Protein AF-A0A833DXL2-F1 (afdb_monomer_lite)

Secondary structure (DSSP, 8-state):
----HHHHHHHHHHHHHTS-EEEEEEEEETTTTEEEEEEEETTEEEEEEEE-GGGTT--SHHHHHHHHHHHHHH-HHHHHHHHHHHH-

Structure (mmCIF, N/CA/C/O backbone):
data_AF-A0A833DXL2-F1
#
_entry.id   AF-A0A833DXL2-F1
#
loop_
_atom_site.group_PDB
_atom_site.id
_atom_site.type_symbol
_atom_site.label_atom_id
_atom_site.label_alt_id
_atom_site.label_comp_id
_atom_site.label_asym_id
_atom_site.label_entity_id
_atom_site.label_seq_id
_atom_site.pdbx_PDB_ins_code
_atom_site.Cartn_x
_atom_site.Cartn_y
_atom_site.Cartn_z
_atom_site.occupancy
_atom_site.B_iso_or_equiv
_atom_site.auth_seq_id
_atom_site.auth_comp_id
_atom_site.auth_asym_id
_atom_site.auth_atom_id
_atom_site.pdbx_PDB_model_num
ATOM 1 N N . MET A 1 1 ? 3.177 18.977 -9.330 1.00 47.00 1 MET A N 1
ATOM 2 C CA . MET A 1 1 ? 3.241 18.816 -7.865 1.00 47.00 1 MET A CA 1
ATOM 3 C C . MET A 1 1 ? 3.700 17.396 -7.584 1.00 47.00 1 MET A C 1
ATOM 5 O O . MET A 1 1 ? 3.258 16.516 -8.322 1.00 47.00 1 MET A O 1
ATOM 9 N N . PRO A 1 2 ? 4.639 17.178 -6.649 1.00 68.00 2 PRO A N 1
ATOM 10 C CA . PRO A 1 2 ? 4.985 15.830 -6.206 1.00 68.00 2 PRO A CA 1
ATOM 11 C C . PRO A 1 2 ? 3.732 15.155 -5.635 1.00 68.00 2 PRO A C 1
ATOM 13 O O . PRO A 1 2 ? 2.893 15.823 -5.035 1.00 68.00 2 PRO A O 1
ATOM 16 N N . VAL A 1 3 ? 3.574 13.865 -5.911 1.00 76.44 3 VAL A N 1
ATOM 17 C CA . VAL A 1 3 ? 2.478 13.060 -5.364 1.00 76.44 3 VAL A CA 1
ATOM 18 C C . VAL A 1 3 ? 2.831 12.745 -3.918 1.00 76.44 3 VAL A C 1
ATOM 20 O O . VAL A 1 3 ? 3.882 12.155 -3.671 1.00 76.44 3 VAL A O 1
ATOM 23 N N . ASP A 1 4 ? 1.970 13.139 -2.985 1.00 89.56 4 ASP A N 1
ATOM 24 C CA . ASP A 1 4 ? 2.094 12.749 -1.584 1.00 89.56 4 ASP A CA 1
ATOM 25 C C . ASP A 1 4 ? 1.341 11.433 -1.370 1.00 89.56 4 ASP A C 1
ATOM 27 O O . ASP A 1 4 ? 0.142 11.402 -1.088 1.00 89.56 4 ASP A O 1
ATOM 31 N N . LEU A 1 5 ? 2.053 10.325 -1.582 1.00 91.81 5 LEU A N 1
ATOM 32 C CA . LEU A 1 5 ? 1.462 8.993 -1.490 1.00 91.81 5 LEU A CA 1
ATOM 33 C C . LEU A 1 5 ? 1.020 8.652 -0.065 1.00 91.81 5 LEU A C 1
ATOM 35 O O . LEU A 1 5 ? 0.032 7.944 0.103 1.00 91.81 5 LEU A O 1
ATOM 39 N N . ALA A 1 6 ? 1.727 9.157 0.949 1.00 94.12 6 ALA A N 1
ATOM 40 C CA . ALA A 1 6 ? 1.363 8.941 2.344 1.00 94.12 6 ALA A CA 1
ATOM 41 C C . ALA A 1 6 ? 0.002 9.575 2.642 1.00 94.12 6 ALA A C 1
ATOM 43 O O . ALA A 1 6 ? -0.880 8.910 3.186 1.00 94.12 6 ALA A O 1
ATOM 44 N N . PHE A 1 7 ? -0.194 10.825 2.217 1.00 93.62 7 PHE A N 1
ATOM 45 C CA . PHE A 1 7 ? -1.470 11.514 2.370 1.00 93.62 7 PHE A CA 1
ATOM 46 C C . PHE A 1 7 ? -2.602 10.819 1.600 1.00 93.62 7 PHE A C 1
ATOM 48 O O . PHE A 1 7 ? -3.664 10.561 2.166 1.00 93.62 7 PHE A O 1
ATOM 55 N N . GLU A 1 8 ? -2.381 10.472 0.327 1.00 94.06 8 GLU A N 1
ATOM 56 C CA . GLU A 1 8 ? -3.403 9.812 -0.498 1.00 94.06 8 GLU A CA 1
ATOM 57 C C . GLU A 1 8 ? -3.827 8.452 0.071 1.00 94.06 8 GLU A C 1
ATOM 59 O O . GLU A 1 8 ? -5.023 8.174 0.187 1.00 94.06 8 GLU A O 1
ATOM 64 N N . LEU A 1 9 ? -2.863 7.609 0.453 1.00 94.56 9 LEU A N 1
ATOM 65 C CA . LEU A 1 9 ? -3.153 6.312 1.061 1.00 94.56 9 LEU A CA 1
ATOM 66 C C . LEU A 1 9 ? -3.860 6.483 2.405 1.00 94.56 9 LEU A C 1
ATOM 68 O O . LEU A 1 9 ? -4.841 5.788 2.649 1.00 94.56 9 LEU A O 1
ATOM 72 N N . GLY A 1 10 ? -3.407 7.415 3.249 1.00 95.12 10 GLY A N 1
ATOM 73 C CA . GLY A 1 10 ? -4.046 7.708 4.532 1.00 95.12 10 GLY A CA 1
ATOM 74 C C . GLY A 1 10 ? -5.511 8.108 4.365 1.00 95.12 10 GLY A C 1
ATOM 75 O O . GLY A 1 10 ? -6.379 7.559 5.042 1.00 95.12 10 GLY A O 1
ATOM 76 N N . TYR A 1 11 ? -5.811 8.980 3.400 1.00 94.81 11 TYR A N 1
ATOM 77 C CA . TYR A 1 11 ? -7.180 9.393 3.091 1.00 94.81 11 TYR A CA 1
ATOM 78 C C . TYR A 1 11 ? -8.054 8.221 2.615 1.00 94.81 11 TYR A C 1
ATOM 80 O O . TYR A 1 11 ? -9.113 7.970 3.189 1.00 94.81 11 TYR A O 1
ATOM 88 N N . LEU A 1 12 ? -7.596 7.468 1.607 1.00 94.81 12 LEU A N 1
ATOM 89 C CA . LEU A 1 12 ? -8.354 6.345 1.038 1.00 94.81 12 LEU A CA 1
ATOM 90 C C . LEU A 1 12 ? -8.578 5.218 2.054 1.00 94.81 12 LEU A C 1
ATOM 92 O O . LEU A 1 12 ? -9.654 4.624 2.109 1.00 94.81 12 LEU A O 1
ATOM 96 N N . LEU A 1 13 ? -7.559 4.910 2.857 1.00 95.06 13 LEU A N 1
ATOM 97 C CA . LEU A 1 13 ? -7.644 3.868 3.873 1.00 95.06 13 LEU A CA 1
ATOM 98 C C . LEU A 1 13 ? -8.512 4.302 5.049 1.00 95.06 13 LEU A C 1
ATOM 100 O O . LEU A 1 13 ? -9.233 3.459 5.566 1.00 95.06 13 LEU A O 1
ATOM 104 N N . SER A 1 14 ? -8.489 5.578 5.448 1.00 94.94 14 SER A N 1
ATOM 105 C CA . SER A 1 14 ? -9.355 6.070 6.529 1.00 94.94 14 SER A CA 1
ATOM 106 C C . SER A 1 14 ? -10.834 5.917 6.176 1.00 94.94 14 SER A C 1
ATOM 108 O O . SER A 1 14 ? -11.614 5.423 6.989 1.00 94.94 14 SER A O 1
ATOM 110 N N . ASP A 1 15 ? -11.204 6.261 4.938 1.00 93.75 15 ASP A N 1
ATOM 111 C CA . ASP A 1 15 ? -12.566 6.086 4.420 1.00 93.75 15 ASP A CA 1
ATOM 112 C C . ASP A 1 15 ? -12.983 4.602 4.399 1.00 93.75 15 ASP A C 1
ATOM 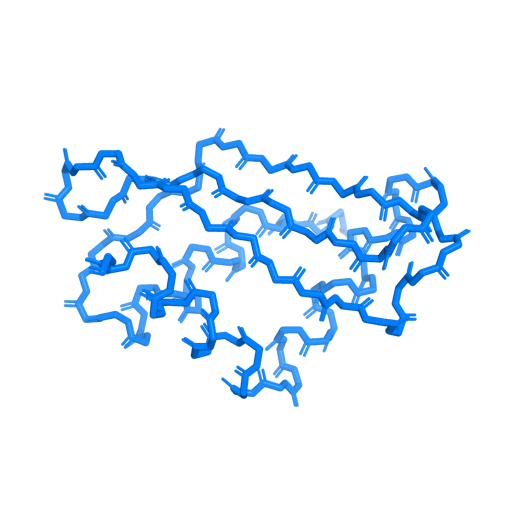114 O O . ASP A 1 15 ? -14.043 4.234 4.902 1.00 93.75 15 ASP A O 1
ATOM 118 N N . MET A 1 16 ? -12.101 3.722 3.911 1.00 94.06 16 MET A N 1
ATOM 119 C CA . MET A 1 16 ? -12.360 2.278 3.823 1.00 94.06 16 MET A CA 1
ATOM 120 C C . MET A 1 16 ? -12.403 1.578 5.193 1.00 94.06 16 MET A C 1
ATOM 122 O O . MET A 1 16 ? -13.186 0.651 5.416 1.00 94.06 16 MET A O 1
ATOM 126 N N . ILE A 1 17 ? -11.519 1.964 6.115 1.00 93.81 17 ILE A N 1
ATOM 127 C CA . ILE A 1 17 ? -11.392 1.339 7.434 1.00 93.81 17 ILE A CA 1
ATOM 128 C C . ILE A 1 17 ? -12.490 1.849 8.373 1.00 93.81 17 ILE A C 1
ATOM 130 O O . ILE A 1 17 ? -13.005 1.046 9.157 1.00 93.81 17 ILE A O 1
ATOM 134 N N . GLY A 1 18 ? -12.880 3.122 8.252 1.00 94.31 18 GLY A N 1
ATOM 135 C CA . GLY A 1 18 ? -13.789 3.805 9.174 1.00 94.31 18 GLY A CA 1
ATOM 136 C C . GLY A 1 18 ? -13.097 4.338 10.435 1.00 94.31 18 GLY A C 1
ATOM 137 O O . GLY A 1 18 ? -13.769 4.661 11.411 1.00 94.31 18 GLY A O 1
ATOM 138 N N . GLU A 1 19 ? -11.766 4.412 10.426 1.00 93.81 19 GLU A N 1
ATOM 139 C CA . GLU A 1 19 ? -10.923 4.930 11.509 1.00 93.81 19 GLU A CA 1
ATOM 140 C C . GLU A 1 19 ? -9.862 5.865 10.923 1.00 93.81 19 GLU A C 1
ATOM 142 O O . GLU A 1 19 ? -9.579 5.815 9.729 1.00 93.81 19 GLU A O 1
ATOM 147 N N . GLU A 1 20 ? -9.254 6.710 11.752 1.00 93.69 20 GLU A N 1
ATOM 148 C CA . GLU A 1 20 ? -8.128 7.538 11.319 1.00 93.69 20 GLU A CA 1
ATOM 149 C C . GLU A 1 20 ? -6.911 6.660 10.986 1.00 93.69 20 GLU A C 1
ATOM 151 O O . GLU A 1 20 ? -6.490 5.834 11.806 1.00 93.69 20 GLU A O 1
ATOM 156 N N . VAL A 1 21 ? -6.358 6.851 9.783 1.00 95.94 21 VAL A N 1
ATOM 157 C CA . VAL A 1 21 ? -5.180 6.144 9.270 1.00 95.94 21 VAL A CA 1
ATOM 158 C C . VAL A 1 21 ? -4.089 7.147 8.906 1.00 95.94 21 VAL A C 1
ATOM 160 O O . VAL A 1 21 ? -4.206 7.899 7.940 1.00 95.94 21 VAL A O 1
ATOM 163 N N . GLU A 1 22 ? -2.985 7.104 9.644 1.00 95.94 22 GLU A N 1
ATOM 164 C CA . GLU A 1 22 ? -1.784 7.902 9.385 1.00 95.94 22 GLU A CA 1
ATOM 165 C C . GLU A 1 22 ? -0.679 7.000 8.821 1.00 95.94 22 GLU A C 1
ATOM 167 O O . GLU A 1 22 ? -0.279 6.028 9.464 1.00 95.94 22 GLU A O 1
ATOM 172 N N . ILE A 1 23 ? -0.167 7.296 7.625 1.00 96.00 23 ILE A N 1
ATOM 173 C CA . ILE A 1 23 ? 0.941 6.530 7.041 1.00 96.00 23 ILE A CA 1
ATOM 174 C C . ILE A 1 23 ? 2.258 6.981 7.669 1.00 96.00 23 ILE A C 1
ATOM 176 O O . ILE A 1 23 ? 2.648 8.138 7.544 1.00 96.00 23 ILE A O 1
ATOM 180 N N . VAL A 1 24 ? 2.947 6.049 8.324 1.00 95.69 24 VAL A N 1
ATOM 181 C CA . VAL A 1 24 ? 4.230 6.291 8.999 1.00 95.69 24 VAL A CA 1
ATOM 182 C C . VAL A 1 24 ? 5.392 6.061 8.041 1.00 95.69 24 VAL A C 1
ATOM 184 O O . VAL A 1 24 ? 6.352 6.825 8.039 1.00 95.69 24 VAL A O 1
ATOM 187 N N . ASP A 1 25 ? 5.312 4.991 7.252 1.00 95.25 25 ASP A N 1
ATOM 188 C CA . ASP A 1 25 ? 6.353 4.609 6.303 1.00 95.25 25 ASP A CA 1
ATOM 189 C C . ASP A 1 25 ? 5.765 3.751 5.178 1.00 95.25 25 ASP A C 1
ATOM 191 O O . ASP A 1 25 ? 4.734 3.089 5.349 1.00 95.25 25 ASP A O 1
ATOM 195 N N . TYR A 1 26 ? 6.420 3.740 4.024 1.00 95.19 26 TYR A N 1
ATOM 196 C CA . TYR A 1 26 ? 6.066 2.861 2.920 1.00 95.19 26 TYR A CA 1
ATOM 197 C C . TYR A 1 26 ? 7.286 2.522 2.067 1.00 95.19 26 TYR A C 1
ATOM 199 O O . TYR A 1 26 ? 8.183 3.328 1.851 1.00 95.19 26 TYR A O 1
ATOM 207 N N . SER A 1 27 ? 7.297 1.303 1.539 1.00 95.44 27 SER A N 1
ATOM 208 C CA . SER A 1 27 ? 8.345 0.815 0.648 1.00 95.44 27 SER A CA 1
ATOM 209 C C . SER A 1 27 ? 7.739 0.040 -0.509 1.00 95.44 27 SER A C 1
ATOM 211 O O . SER A 1 27 ? 6.686 -0.590 -0.384 1.00 95.44 27 SER A O 1
ATOM 213 N N . PHE A 1 28 ? 8.410 0.094 -1.652 1.00 96.50 28 PHE A N 1
ATOM 214 C CA . PHE A 1 28 ? 8.003 -0.621 -2.848 1.00 96.50 28 PHE A CA 1
ATOM 215 C C . PHE A 1 28 ? 9.143 -1.503 -3.341 1.00 96.50 28 PHE A C 1
ATOM 217 O O . PHE A 1 28 ? 10.254 -1.025 -3.562 1.00 96.50 28 PHE A O 1
ATOM 224 N N . ASP A 1 29 ? 8.848 -2.785 -3.531 1.00 96.12 29 ASP A N 1
ATOM 225 C CA . ASP A 1 29 ? 9.746 -3.729 -4.180 1.00 96.12 29 ASP A CA 1
ATOM 226 C C . ASP A 1 29 ? 9.435 -3.778 -5.687 1.00 96.12 29 ASP A C 1
ATOM 228 O O . ASP A 1 29 ? 8.394 -4.320 -6.084 1.00 96.12 29 ASP A O 1
ATOM 232 N N . PRO A 1 30 ? 10.317 -3.244 -6.552 1.00 94.69 30 PRO A N 1
ATOM 233 C CA . PRO A 1 30 ? 10.103 -3.238 -7.991 1.00 94.69 30 PRO A CA 1
ATOM 234 C C . PRO A 1 30 ? 10.246 -4.620 -8.639 1.00 94.69 30 PRO A C 1
ATOM 236 O O . PRO A 1 30 ? 9.719 -4.809 -9.736 1.00 94.69 30 PRO A O 1
ATOM 239 N N . GLU A 1 31 ? 10.917 -5.588 -8.010 1.00 94.25 31 GLU A N 1
ATOM 240 C CA . GLU A 1 31 ? 11.077 -6.936 -8.568 1.00 94.25 31 GLU A CA 1
ATOM 241 C C . GLU A 1 31 ? 9.777 -7.734 -8.460 1.00 94.25 31 GLU A C 1
ATOM 243 O O . GLU A 1 31 ? 9.353 -8.411 -9.408 1.00 94.25 31 GLU A O 1
ATOM 248 N N . THR A 1 32 ? 9.105 -7.626 -7.316 1.00 94.25 32 THR A N 1
ATOM 249 C CA . THR A 1 32 ? 7.832 -8.314 -7.061 1.00 94.25 32 THR A CA 1
ATOM 250 C C . THR A 1 32 ? 6.615 -7.448 -7.380 1.00 94.25 32 THR A C 1
ATOM 252 O O . THR A 1 32 ? 5.545 -7.980 -7.668 1.00 94.25 32 THR A O 1
ATOM 255 N N . GLY A 1 33 ? 6.776 -6.124 -7.425 1.00 95.12 33 GLY A N 1
ATOM 256 C CA . GLY A 1 33 ? 5.674 -5.174 -7.544 1.00 95.12 33 GLY A CA 1
ATOM 257 C C . GLY A 1 33 ? 4.896 -5.022 -6.238 1.00 95.12 33 GLY A C 1
ATOM 258 O O . GLY A 1 33 ? 3.697 -4.753 -6.274 1.00 95.12 33 GLY A O 1
ATOM 259 N N . ARG A 1 34 ? 5.536 -5.244 -5.088 1.00 97.06 34 ARG A N 1
ATOM 260 C CA . ARG A 1 34 ? 4.875 -5.267 -3.782 1.00 97.06 34 ARG A CA 1
ATOM 261 C C . ARG A 1 34 ? 5.049 -3.935 -3.066 1.00 97.06 34 ARG A C 1
ATOM 263 O O . ARG A 1 34 ? 6.170 -3.512 -2.811 1.00 97.06 34 ARG A O 1
ATOM 270 N N . LEU A 1 35 ? 3.935 -3.301 -2.716 1.00 96.88 35 LEU A N 1
ATOM 271 C CA . LEU A 1 35 ? 3.911 -2.147 -1.824 1.00 96.88 35 LEU A CA 1
ATOM 272 C C . LEU A 1 35 ? 3.696 -2.640 -0.396 1.00 96.88 35 LEU A C 1
ATOM 274 O O . LEU A 1 35 ? 2.719 -3.338 -0.138 1.00 96.88 35 LEU A O 1
ATOM 278 N N . CYS A 1 36 ? 4.574 -2.254 0.518 1.00 96.75 36 CYS A N 1
ATOM 279 C CA . CYS A 1 36 ? 4.417 -2.449 1.951 1.00 96.75 36 CYS A CA 1
ATOM 280 C C . CYS A 1 36 ? 4.232 -1.096 2.630 1.00 96.75 36 CYS A C 1
ATOM 282 O O . CYS A 1 36 ? 4.967 -0.152 2.354 1.00 96.75 36 CYS A O 1
ATOM 284 N N . VAL A 1 37 ? 3.253 -1.010 3.522 1.00 96.94 37 VAL A N 1
ATOM 285 C CA . VAL A 1 37 ? 2.857 0.220 4.202 1.00 96.94 37 VAL A CA 1
ATOM 286 C C . VAL A 1 37 ? 2.818 -0.040 5.698 1.00 96.94 37 VAL A C 1
ATOM 288 O O . VAL A 1 37 ? 2.212 -1.016 6.144 1.00 96.94 37 VAL A O 1
ATOM 291 N N . LYS A 1 38 ? 3.446 0.850 6.464 1.00 96.94 38 LYS A N 1
ATOM 292 C CA . LYS A 1 38 ? 3.309 0.947 7.913 1.00 96.94 38 LYS A CA 1
ATOM 293 C C . LYS A 1 38 ? 2.413 2.138 8.225 1.00 96.94 38 LYS A C 1
ATOM 295 O O . LYS A 1 38 ? 2.697 3.257 7.803 1.00 96.94 38 LYS A O 1
ATOM 300 N N . ALA A 1 39 ? 1.344 1.904 8.973 1.00 96.88 39 ALA A N 1
ATOM 301 C CA . ALA A 1 39 ? 0.368 2.929 9.309 1.00 96.88 39 ALA A CA 1
ATOM 302 C C . ALA A 1 39 ? -0.020 2.870 10.786 1.00 96.88 39 ALA A C 1
ATOM 304 O O . ALA A 1 39 ? 0.107 1.832 11.433 1.00 96.88 39 ALA A O 1
ATOM 305 N N . ARG A 1 40 ? -0.522 3.982 11.315 1.00 96.69 40 ARG A N 1
ATOM 306 C CA . ARG A 1 40 ? -1.208 4.050 12.600 1.00 96.69 40 ARG A CA 1
ATOM 307 C C . ARG A 1 40 ? -2.712 4.097 12.340 1.00 96.69 40 ARG A C 1
ATOM 309 O O . ARG A 1 40 ? -3.187 5.059 11.754 1.00 96.69 40 ARG A O 1
ATOM 316 N N . VAL A 1 41 ? -3.434 3.064 12.766 1.00 95.38 41 VAL A 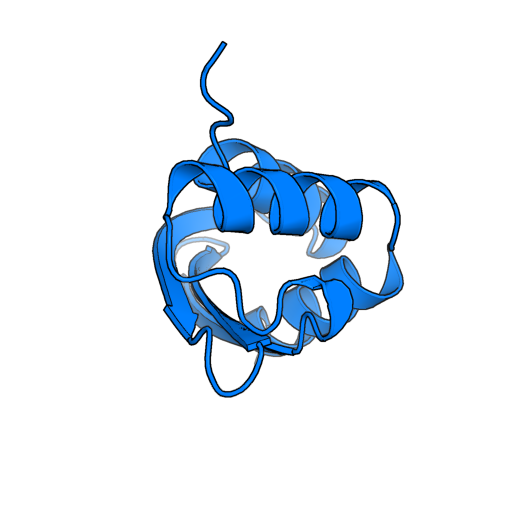N 1
ATOM 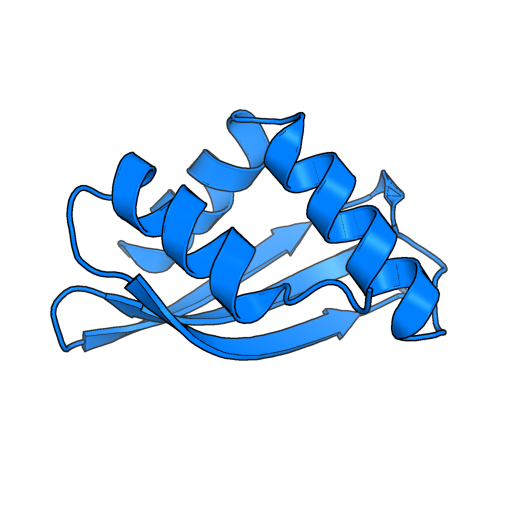317 C CA . VAL A 1 41 ? -4.888 2.908 12.618 1.00 95.38 41 VAL A CA 1
ATOM 318 C C . VAL A 1 41 ? -5.526 3.009 13.999 1.00 95.38 41 VAL A C 1
ATOM 320 O O . VAL A 1 41 ? -5.203 2.204 14.876 1.00 95.38 41 VAL A O 1
ATOM 323 N N . GLY A 1 42 ? -6.356 4.028 14.240 1.00 90.44 42 GLY A N 1
ATOM 324 C CA . GLY A 1 42 ? -7.039 4.194 15.535 1.00 90.44 42 GLY A CA 1
ATOM 325 C C . GLY A 1 42 ? -6.084 4.237 16.741 1.00 90.44 42 GLY A C 1
ATOM 326 O O . GLY A 1 42 ? -6.394 3.737 17.823 1.00 90.44 42 GLY A O 1
ATOM 327 N N . GLY A 1 43 ? -4.869 4.766 16.546 1.00 89.56 43 GLY A N 1
ATOM 328 C CA . GLY A 1 43 ? -3.815 4.823 17.568 1.00 89.56 43 GLY A CA 1
ATOM 329 C C . GLY A 1 43 ? -2.932 3.572 17.696 1.00 89.56 43 GLY A C 1
ATOM 330 O O . GLY A 1 43 ? -2.022 3.567 18.526 1.00 89.56 43 GLY A O 1
ATOM 331 N N . ARG A 1 44 ? -3.139 2.527 16.885 1.00 92.62 44 ARG A N 1
ATOM 332 C CA . ARG A 1 44 ? -2.318 1.300 16.871 1.00 92.62 44 ARG A CA 1
ATOM 333 C C . ARG A 1 44 ? -1.456 1.232 15.620 1.00 92.62 44 ARG A C 1
ATOM 335 O O . ARG A 1 44 ? -1.930 1.547 14.539 1.00 92.62 44 ARG A O 1
ATOM 342 N N . GLU A 1 45 ? -0.204 0.797 15.741 1.00 94.06 45 GLU A N 1
ATOM 343 C CA . GLU A 1 45 ? 0.619 0.539 14.556 1.00 94.06 45 GLU A CA 1
ATOM 344 C C . GLU A 1 45 ? 0.200 -0.774 13.882 1.00 94.06 45 GLU A C 1
ATOM 346 O O . GLU A 1 45 ? 0.115 -1.818 14.528 1.00 94.06 45 GLU A O 1
ATOM 351 N N . ALA A 1 46 ? -0.015 -0.711 12.574 1.00 94.94 46 ALA A N 1
ATOM 352 C CA . ALA A 1 46 ? -0.306 -1.835 11.705 1.00 94.94 46 ALA A CA 1
ATOM 353 C C . ALA A 1 46 ? 0.614 -1.798 10.481 1.00 94.94 46 ALA A C 1
ATOM 355 O O . ALA A 1 46 ? 1.168 -0.761 10.103 1.00 94.94 46 ALA A O 1
ATOM 356 N N . SER A 1 47 ? 0.824 -2.952 9.856 1.00 95.38 47 SER A N 1
ATOM 357 C CA . SER A 1 47 ? 1.608 -3.050 8.627 1.00 95.38 47 SER A CA 1
ATOM 358 C C . SER A 1 47 ? 0.951 -4.018 7.665 1.00 95.38 47 SER A C 1
ATOM 360 O O . SER A 1 47 ? 0.559 -5.116 8.049 1.00 95.38 47 SER A O 1
ATOM 362 N N . GLY A 1 48 ? 0.842 -3.608 6.408 1.00 95.62 48 GLY A N 1
ATOM 363 C CA . GLY A 1 48 ? 0.192 -4.378 5.361 1.00 95.62 48 GLY A CA 1
ATOM 364 C C . GLY A 1 48 ? 0.977 -4.272 4.069 1.00 95.62 48 GLY A C 1
ATOM 365 O O . GLY A 1 48 ? 1.549 -3.229 3.767 1.00 95.62 48 GLY A O 1
ATOM 366 N N . CYS A 1 49 ? 1.009 -5.357 3.299 1.00 96.00 49 CYS A N 1
ATOM 367 C CA . CYS A 1 49 ? 1.599 -5.335 1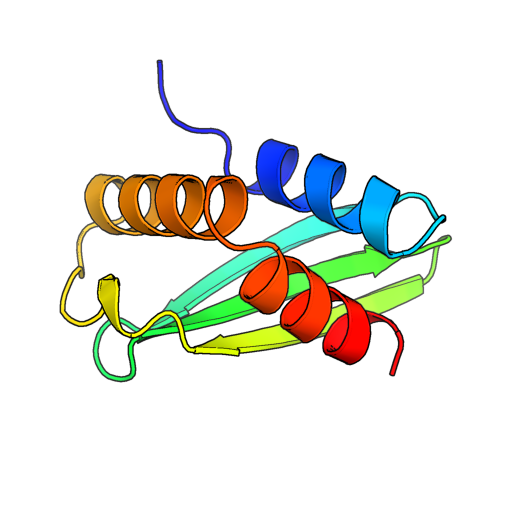.971 1.00 96.00 49 CYS A CA 1
ATOM 368 C C . CYS A 1 49 ? 0.613 -5.859 0.938 1.00 96.00 49 CYS A C 1
ATOM 370 O O . CYS A 1 49 ? -0.049 -6.870 1.179 1.00 96.00 49 CYS A O 1
ATOM 372 N N . VAL A 1 50 ? 0.599 -5.229 -0.229 1.00 96.19 50 VAL A N 1
ATOM 373 C CA . VAL A 1 50 ? -0.241 -5.600 -1.368 1.00 96.19 50 VAL A CA 1
ATOM 374 C C . VAL A 1 50 ? 0.563 -5.595 -2.657 1.00 96.19 50 VAL A C 1
ATOM 376 O O . VAL A 1 50 ? 1.557 -4.882 -2.797 1.00 96.19 50 VAL A O 1
ATOM 379 N N . GLU A 1 51 ? 0.142 -6.417 -3.609 1.00 96.25 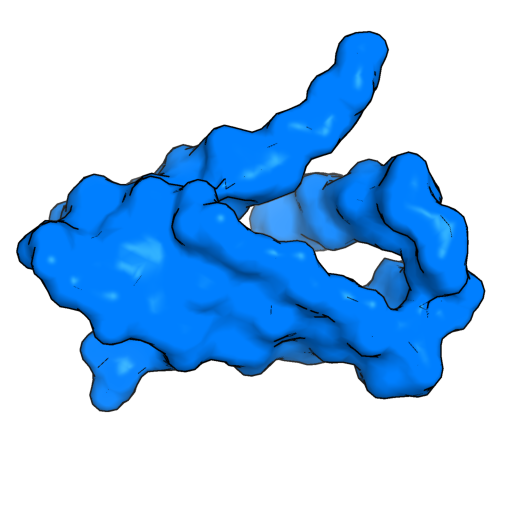51 GLU A N 1
ATOM 380 C CA . GLU A 1 51 ? 0.809 -6.531 -4.900 1.00 96.25 51 GLU A CA 1
ATOM 381 C C . GLU A 1 51 ? 0.167 -5.587 -5.921 1.00 96.25 51 GLU A C 1
ATOM 383 O O . GLU A 1 51 ? -0.996 -5.727 -6.294 1.00 96.25 51 GLU A O 1
ATOM 388 N N . VAL A 1 52 ? 0.953 -4.639 -6.422 1.00 95.00 52 VAL A N 1
ATOM 389 C CA . VAL A 1 52 ? 0.567 -3.687 -7.463 1.00 95.00 52 VAL A CA 1
ATOM 390 C C . VAL A 1 52 ? 1.297 -4.066 -8.752 1.00 95.00 52 VAL A C 1
ATOM 392 O O . VAL A 1 52 ? 2.211 -3.377 -9.203 1.00 95.00 52 VAL A O 1
ATOM 395 N N . ARG A 1 53 ? 0.892 -5.191 -9.365 1.00 91.75 53 ARG A N 1
ATOM 396 C CA . ARG A 1 53 ? 1.542 -5.772 -10.566 1.00 91.75 53 ARG A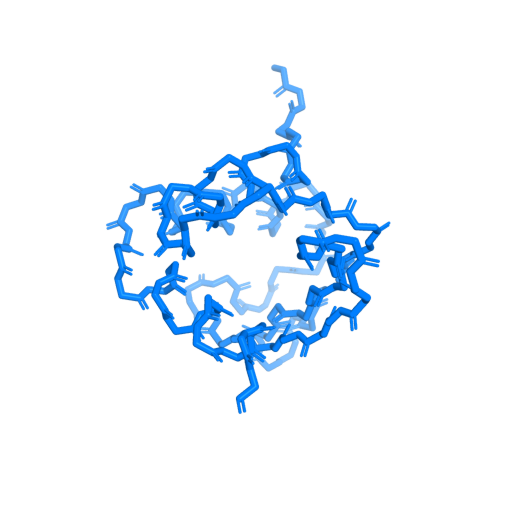 CA 1
ATOM 397 C C . ARG A 1 53 ? 1.805 -4.763 -11.680 1.00 91.75 53 ARG A C 1
ATOM 399 O O . ARG A 1 53 ? 2.822 -4.854 -12.358 1.00 91.75 53 ARG A O 1
ATOM 406 N N . ALA A 1 54 ? 0.900 -3.802 -11.858 1.00 93.12 54 ALA A N 1
ATOM 407 C CA . ALA A 1 54 ? 1.010 -2.760 -12.875 1.00 93.12 54 ALA A CA 1
ATOM 408 C C . ALA A 1 54 ? 2.237 -1.845 -12.695 1.00 93.12 54 ALA A C 1
ATOM 410 O O . ALA A 1 54 ? 2.671 -1.222 -13.659 1.00 93.12 54 ALA A O 1
ATOM 411 N N . CYS A 1 55 ? 2.800 -1.770 -11.486 1.00 94.25 55 CYS A N 1
ATOM 412 C CA . CYS A 1 55 ? 3.958 -0.939 -11.158 1.00 94.25 55 CYS A CA 1
ATOM 413 C C . CYS A 1 55 ? 5.273 -1.732 -11.087 1.00 94.25 55 CYS A C 1
ATOM 415 O O . CYS A 1 55 ? 6.319 -1.158 -10.784 1.00 94.25 55 CYS A O 1
ATOM 417 N N . LYS A 1 56 ? 5.248 -3.044 -11.365 1.00 95.31 56 LYS A N 1
ATOM 418 C CA . LYS A 1 56 ? 6.445 -3.894 -11.373 1.00 95.31 56 LYS A CA 1
ATOM 419 C C . LYS A 1 56 ? 7.487 -3.373 -12.375 1.00 95.31 56 LYS A C 1
ATOM 421 O O . LYS A 1 56 ? 7.149 -2.947 -13.476 1.00 95.31 56 LYS A O 1
ATOM 426 N N . GLY A 1 57 ? 8.762 -3.427 -11.991 1.00 94.81 57 GLY A N 1
ATOM 427 C CA . GLY A 1 57 ? 9.900 -2.951 -12.783 1.00 94.81 57 GLY A CA 1
ATOM 428 C C . GLY A 1 57 ? 10.179 -1.447 -12.672 1.00 94.81 57 GLY A C 1
ATOM 429 O O . GLY A 1 57 ? 11.151 -0.962 -13.250 1.00 94.81 57 GLY A O 1
ATOM 430 N N . LEU A 1 58 ? 9.369 -0.692 -11.924 1.00 94.44 58 LEU A N 1
ATOM 431 C CA . LEU A 1 58 ? 9.597 0.733 -11.688 1.00 94.44 58 LEU A CA 1
ATOM 432 C C . LEU A 1 58 ? 10.536 0.937 -10.490 1.00 94.44 58 LEU A C 1
ATOM 434 O O . LEU A 1 58 ? 10.081 1.059 -9.361 1.00 94.44 58 LEU A O 1
ATOM 438 N N . ALA A 1 59 ? 11.847 0.987 -10.734 1.00 91.88 59 ALA A N 1
ATOM 439 C CA . ALA A 1 59 ? 12.844 1.206 -9.676 1.00 91.88 59 ALA A CA 1
ATOM 440 C C . ALA A 1 59 ? 12.943 2.672 -9.206 1.00 91.88 59 ALA A C 1
ATOM 442 O O . ALA A 1 59 ? 13.354 2.945 -8.084 1.00 91.88 59 ALA A O 1
ATOM 443 N N . GLU A 1 60 ? 12.582 3.628 -10.065 1.00 93.56 60 GLU A N 1
ATOM 444 C CA . GLU A 1 60 ? 12.658 5.054 -9.739 1.00 93.56 60 GLU A CA 1
ATOM 445 C C . GLU A 1 60 ? 11.447 5.488 -8.905 1.00 93.56 60 GLU A C 1
ATOM 447 O O . GLU A 1 60 ? 10.307 5.350 -9.359 1.00 93.56 60 GLU A O 1
ATOM 452 N N . GLU A 1 61 ? 11.703 6.070 -7.730 1.00 90.25 61 GLU A N 1
ATOM 453 C CA . GLU A 1 61 ? 10.680 6.504 -6.767 1.00 90.25 61 GLU A CA 1
ATOM 454 C C . GLU A 1 61 ? 9.579 7.347 -7.386 1.00 90.25 61 GLU A C 1
ATOM 456 O O . GLU A 1 61 ? 8.401 7.002 -7.303 1.00 90.25 61 GLU A O 1
ATOM 461 N N . SER A 1 62 ? 9.962 8.383 -8.128 1.00 92.12 62 SER A N 1
ATOM 462 C CA . SER A 1 62 ? 9.010 9.287 -8.768 1.00 92.12 62 SER A CA 1
ATOM 463 C C . SER A 1 62 ? 8.016 8.558 -9.694 1.00 92.12 62 SER A C 1
ATOM 465 O O . SER A 1 62 ? 6.850 8.951 -9.814 1.00 92.12 62 SER A O 1
ATOM 467 N N . LYS A 1 63 ? 8.460 7.468 -10.338 1.00 93.50 63 LYS A N 1
ATOM 468 C CA . LYS A 1 63 ? 7.660 6.685 -11.285 1.00 93.50 63 LYS A CA 1
ATOM 469 C C . LYS A 1 63 ? 6.749 5.709 -10.566 1.00 93.50 63 LYS A C 1
ATOM 471 O O . LYS A 1 63 ? 5.564 5.651 -10.905 1.00 93.50 63 LYS A O 1
ATOM 476 N N . TRP A 1 64 ? 7.272 4.949 -9.602 1.00 94.56 64 TRP A N 1
ATOM 477 C CA . TRP A 1 64 ? 6.445 3.974 -8.898 1.00 94.56 64 TRP A CA 1
ATOM 478 C C . TRP A 1 64 ? 5.440 4.657 -7.978 1.00 94.56 64 TRP A C 1
ATOM 480 O O . TRP A 1 64 ? 4.278 4.267 -8.005 1.00 94.56 64 TRP A O 1
ATOM 490 N N . VAL A 1 65 ? 5.806 5.743 -7.291 1.00 94.75 65 VAL A N 1
ATOM 491 C CA . VAL A 1 65 ? 4.876 6.528 -6.461 1.00 94.75 65 VAL A CA 1
ATOM 492 C C . VAL A 1 65 ? 3.674 6.984 -7.287 1.00 94.75 65 VAL A C 1
ATOM 494 O O . VAL A 1 65 ? 2.520 6.748 -6.927 1.00 94.75 65 VAL A O 1
ATOM 497 N N . ARG A 1 66 ? 3.934 7.556 -8.469 1.00 94.12 66 ARG A N 1
ATOM 498 C CA . ARG A 1 66 ? 2.878 7.998 -9.387 1.00 94.12 66 ARG A CA 1
ATOM 499 C C . ARG A 1 66 ? 2.041 6.837 -9.927 1.00 94.12 66 ARG A C 1
ATOM 501 O O . ARG A 1 66 ? 0.847 7.004 -10.170 1.00 94.12 66 ARG A O 1
ATOM 508 N N . CYS A 1 67 ? 2.657 5.684 -10.171 1.00 94.81 67 CYS A N 1
ATOM 509 C CA . CYS A 1 67 ? 1.948 4.491 -10.619 1.00 94.81 67 CYS A CA 1
ATOM 510 C C . CYS A 1 67 ? 1.013 3.952 -9.529 1.00 94.81 67 CYS A C 1
ATOM 512 O O . CYS A 1 67 ? -0.150 3.669 -9.816 1.00 94.81 67 CYS A O 1
ATOM 514 N N . ILE A 1 68 ? 1.494 3.853 -8.289 1.00 94.81 68 ILE A N 1
ATOM 515 C CA . ILE A 1 68 ? 0.721 3.361 -7.148 1.00 94.81 68 ILE A CA 1
ATOM 516 C C . ILE A 1 68 ? -0.462 4.283 -6.880 1.00 94.81 68 ILE A C 1
ATOM 518 O O . ILE A 1 68 ? -1.587 3.795 -6.868 1.00 94.81 68 ILE A O 1
ATOM 522 N N . SER A 1 69 ? -0.233 5.595 -6.783 1.00 94.06 69 SER A N 1
ATOM 523 C CA . SER A 1 69 ? -1.293 6.603 -6.620 1.00 94.06 69 SER A CA 1
ATOM 524 C C . SER A 1 69 ? -2.430 6.414 -7.635 1.00 94.06 69 SER A C 1
ATOM 526 O O . SER A 1 69 ? -3.590 6.240 -7.262 1.00 94.06 69 SER A O 1
ATOM 528 N N . LYS A 1 70 ? -2.102 6.293 -8.930 1.00 93.81 70 LYS A N 1
ATOM 529 C CA . LYS A 1 70 ? -3.100 6.043 -9.986 1.00 93.81 70 LYS A CA 1
ATOM 530 C C . LYS A 1 70 ? -3.859 4.727 -9.815 1.00 93.81 70 LYS A C 1
ATOM 532 O O . LYS A 1 70 ? -5.052 4.678 -10.098 1.00 93.81 70 LYS A O 1
ATOM 537 N N . ASN A 1 71 ? -3.172 3.658 -9.415 1.00 94.44 71 ASN A N 1
ATOM 538 C CA . ASN A 1 71 ? -3.803 2.353 -9.235 1.00 94.44 71 ASN A CA 1
ATOM 539 C C . ASN A 1 71 ? -4.711 2.335 -8.002 1.00 94.44 71 ASN A C 1
ATOM 541 O O . ASN A 1 71 ? -5.801 1.783 -8.084 1.00 94.44 71 ASN A O 1
ATOM 545 N N . PHE A 1 72 ? -4.311 2.964 -6.897 1.00 93.06 72 PHE A N 1
ATOM 546 C CA . PHE A 1 72 ? -5.132 3.064 -5.689 1.00 93.06 72 PHE A CA 1
ATOM 547 C C . PHE A 1 72 ? -6.355 3.961 -5.899 1.00 93.06 72 PHE A C 1
ATOM 549 O O . PHE A 1 72 ? -7.456 3.572 -5.527 1.00 93.06 72 PHE A O 1
ATOM 556 N N . ALA A 1 73 ? -6.200 5.095 -6.588 1.00 89.62 73 ALA A N 1
ATOM 557 C CA . ALA A 1 73 ? -7.325 5.963 -6.937 1.00 89.62 73 ALA A CA 1
ATOM 558 C C . ALA A 1 73 ? -8.332 5.292 -7.894 1.00 89.62 73 ALA A C 1
ATOM 560 O O . ALA A 1 73 ? -9.515 5.616 -7.876 1.00 89.62 73 ALA A O 1
ATOM 561 N N . GLY A 1 74 ? -7.867 4.372 -8.748 1.00 87.44 74 GLY A N 1
ATOM 562 C CA . GLY A 1 74 ? -8.695 3.687 -9.746 1.00 87.44 74 GLY A CA 1
ATOM 563 C C . GLY A 1 74 ? -9.170 2.283 -9.362 1.00 87.44 74 GLY A C 1
ATOM 564 O O . GLY A 1 74 ? -9.900 1.671 -10.139 1.00 87.44 74 GLY A O 1
ATOM 565 N N . SER A 1 75 ? -8.747 1.739 -8.216 1.00 91.00 75 SER A N 1
ATOM 566 C CA . SER A 1 75 ? -9.014 0.347 -7.836 1.00 91.00 75 SER A CA 1
ATOM 567 C C . SER A 1 75 ? -9.385 0.227 -6.364 1.00 91.00 75 SER A C 1
ATOM 569 O O . SER A 1 75 ? -8.536 0.008 -5.498 1.00 91.00 75 SER A O 1
ATOM 571 N N . GLU A 1 76 ? -10.689 0.258 -6.094 1.00 91.50 76 GLU A N 1
ATOM 572 C CA . GLU A 1 76 ? -11.241 0.008 -4.758 1.00 91.50 76 GLU A CA 1
ATOM 573 C C . GLU A 1 76 ? -10.785 -1.348 -4.193 1.00 91.50 76 GLU A C 1
ATOM 575 O O . GLU A 1 76 ? -10.554 -1.490 -2.996 1.00 91.50 76 GLU A O 1
ATOM 580 N N . LYS A 1 77 ? -10.573 -2.345 -5.064 1.00 93.75 77 LYS A N 1
ATOM 581 C CA . LYS A 1 77 ? -10.079 -3.668 -4.669 1.00 93.75 77 LYS A CA 1
ATOM 582 C C . LYS A 1 77 ? -8.707 -3.600 -3.990 1.00 93.75 77 LYS A C 1
ATOM 584 O O . LYS A 1 77 ? -8.510 -4.288 -2.997 1.00 93.75 77 LYS A O 1
ATOM 589 N N . LEU A 1 78 ? -7.776 -2.797 -4.513 1.00 93.44 78 LEU A N 1
ATOM 590 C CA . LEU A 1 78 ? -6.437 -2.652 -3.924 1.00 93.44 78 LEU A CA 1
ATOM 591 C C . LEU A 1 78 ? -6.497 -1.928 -2.578 1.00 93.44 78 LEU A C 1
ATOM 593 O O . LEU A 1 78 ? -5.836 -2.348 -1.630 1.00 93.44 78 LEU A O 1
ATOM 597 N N . VAL A 1 79 ? -7.317 -0.876 -2.494 1.00 94.75 79 VAL A N 1
ATOM 598 C CA . VAL A 1 79 ? -7.547 -0.133 -1.246 1.00 94.75 79 VAL A CA 1
ATOM 599 C C . VAL A 1 79 ? -8.121 -1.065 -0.182 1.00 94.75 79 VAL A C 1
ATOM 601 O O . VAL A 1 79 ? -7.604 -1.112 0.930 1.00 94.75 79 VAL A O 1
ATOM 604 N N . ARG A 1 80 ? -9.143 -1.852 -0.536 1.00 95.62 80 ARG A N 1
ATOM 605 C CA . ARG A 1 80 ? -9.777 -2.815 0.368 1.00 95.62 80 ARG A CA 1
ATOM 606 C C . ARG A 1 80 ? -8.811 -3.906 0.814 1.00 95.62 80 ARG A C 1
ATOM 608 O O . ARG A 1 80 ? -8.726 -4.177 2.002 1.00 95.62 80 ARG A O 1
ATOM 615 N N . GLU A 1 81 ? -8.041 -4.481 -0.107 1.00 95.81 81 GLU A N 1
ATOM 616 C CA . GLU A 1 81 ? -7.051 -5.504 0.239 1.00 95.81 81 GLU A CA 1
ATOM 617 C C . GLU A 1 81 ? -6.004 -4.960 1.219 1.00 95.81 81 GLU A C 1
ATOM 619 O O . GLU A 1 81 ? -5.668 -5.632 2.191 1.00 95.81 81 GLU A O 1
ATOM 624 N N . LEU A 1 82 ? -5.516 -3.731 1.015 1.00 95.62 82 LEU A N 1
ATOM 625 C CA . LEU A 1 82 ? -4.574 -3.115 1.948 1.00 95.62 82 LEU A CA 1
ATOM 626 C C . LEU A 1 82 ? -5.239 -2.801 3.296 1.00 95.62 82 LEU A C 1
ATOM 628 O O . LEU A 1 82 ? -4.635 -3.049 4.337 1.00 95.62 82 LEU A O 1
ATOM 632 N N . ALA A 1 83 ? -6.476 -2.305 3.284 1.00 95.19 83 ALA A N 1
ATOM 633 C CA . ALA A 1 83 ? -7.248 -2.035 4.491 1.00 95.19 83 ALA A CA 1
ATOM 634 C C . ALA A 1 83 ? -7.468 -3.303 5.331 1.00 95.19 83 ALA A C 1
ATOM 636 O O . ALA A 1 83 ? -7.233 -3.277 6.538 1.00 95.19 83 ALA A O 1
ATOM 637 N N . ASP A 1 84 ? -7.832 -4.421 4.697 1.00 94.81 84 ASP A N 1
ATOM 638 C CA . ASP A 1 84 ? -7.998 -5.716 5.364 1.00 94.81 84 ASP A CA 1
ATOM 639 C C . ASP A 1 84 ? -6.683 -6.164 6.019 1.00 94.81 84 ASP A C 1
ATOM 641 O O . ASP A 1 84 ? -6.672 -6.585 7.170 1.00 94.81 84 ASP A O 1
ATOM 645 N N . ARG A 1 85 ? -5.539 -5.988 5.340 1.00 94.56 85 ARG A N 1
ATOM 646 C CA . ARG A 1 85 ? -4.218 -6.302 5.921 1.00 94.56 85 ARG A CA 1
ATOM 647 C C . ARG A 1 85 ? -3.860 -5.426 7.119 1.00 94.56 85 ARG A C 1
ATOM 649 O O . ARG A 1 85 ? -3.130 -5.887 7.990 1.00 94.56 85 ARG A O 1
ATOM 656 N N . LEU A 1 86 ? -4.319 -4.176 7.142 1.00 92.81 86 LEU A N 1
ATOM 657 C CA . LEU A 1 86 ? -4.054 -3.237 8.232 1.00 92.81 86 LEU A CA 1
ATOM 658 C C . LEU A 1 86 ? -5.004 -3.423 9.423 1.00 92.81 86 LEU A C 1
ATOM 660 O O . LEU A 1 86 ? -4.626 -3.083 10.541 1.00 92.81 86 LEU A O 1
ATOM 664 N N . LYS A 1 87 ? -6.201 -3.984 9.212 1.00 87.62 87 LYS A N 1
ATOM 665 C CA . LYS A 1 87 ? -7.129 -4.342 10.298 1.00 87.62 87 LYS A CA 1
ATOM 666 C C . LYS A 1 87 ? -6.686 -5.587 11.081 1.00 87.62 87 LYS A C 1
ATOM 668 O O . LYS A 1 87 ? -7.017 -5.683 12.264 1.00 87.62 87 LYS A O 1
ATOM 673 N N . GLY A 1 88 ? -5.904 -6.475 10.461 1.00 71.06 88 GLY A N 1
ATOM 674 C CA . GLY A 1 88 ? -5.463 -7.753 11.042 1.00 71.06 88 GLY A CA 1
ATOM 675 C C . GLY A 1 88 ? -6.478 -8.863 10.822 1.00 71.06 88 GLY A C 1
ATOM 676 O O . GLY A 1 88 ? -6.622 -9.697 11.742 1.00 71.06 88 GLY A O 1
#

Sequence (88 aa):
MPVDLAFELGYLLSDMIGEEVEIVDYSFDPETGRLCVKARVGGREASGCVEVRACKGLAEESKWVRCISKNFAGSEKLVRELADRLKG

pLDDT: mean 92.9, std 6.7, range [47.0, 97.06]

Radius of gyration: 11.9 Å; chains: 1; bounding box: 27×27×30 Å

Foldseek 3Di:
DQDPLQVLLQVLLCVLLVFRKGWPDWDADQQQQKIKTWIQTNNRIFIFIDHPPQLHNVPDPSRSSVSVSVCSVVDPPRSNRRSVRRVD